Protein AF-A0A952PYY7-F1 (afdb_monomer_lite)

Foldseek 3Di:
DPPVVVLCVVCVVLLVQLVVCVVVVNDNVVSLVVSVVVPVVDDPVSSVSNVVVSVVSVVVD

pLDDT: mean 76.97, std 11.22, range [42.44, 86.94]

Sequence (61 aa):
MNNQTTIDNTFAAAIEMYRRLRQYGQTSPLARISVEARYTTLTTAQRHLLRQLIARTESAN

Radius of gyration: 11.28 Å; chains: 1; bounding box: 24×18×35 Å

Secondary structure (DSSP, 8-state):
--HHHHHHHHHHHHHHHHHHHHHTT--HHHHHHHHHHHTTTS-HHHHHHHHHHHHHHHHT-

Structure (mmCIF, N/CA/C/O backbone):
data_AF-A0A952PYY7-F1
#
_entry.id   AF-A0A952PYY7-F1
#
loop_
_atom_site.group_PDB
_atom_site.id
_atom_site.type_symbol
_atom_site.label_atom_id
_atom_site.label_alt_id
_atom_site.label_comp_id
_atom_site.label_asym_id
_atom_site.label_entity_id
_atom_site.label_seq_id
_atom_site.pdbx_PDB_ins_code
_atom_site.Cartn_x
_atom_site.Cartn_y
_atom_site.Cartn_z
_atom_site.occupancy
_atom_site.B_iso_or_equiv
_atom_site.auth_seq_id
_atom_site.auth_comp_id
_atom_site.auth_asym_id
_atom_site.auth_atom_id
_atom_site.pdbx_PDB_model_num
ATOM 1 N N . MET A 1 1 ? -8.968 8.848 -24.494 1.00 42.44 1 MET A N 1
ATOM 2 C CA . MET A 1 1 ? -9.406 8.229 -23.219 1.00 42.44 1 MET A CA 1
ATOM 3 C C . MET A 1 1 ? -8.753 6.855 -23.173 1.00 42.44 1 MET A C 1
ATOM 5 O O . MET A 1 1 ? -9.048 6.146 -24.113 1.00 42.44 1 MET A O 1
ATOM 9 N N . ASN A 1 2 ? -7.808 6.528 -22.266 1.00 46.28 2 ASN A N 1
ATOM 10 C CA . ASN A 1 2 ? -7.405 5.120 -21.965 1.00 46.28 2 ASN A CA 1
ATOM 11 C C . ASN A 1 2 ? -6.240 4.929 -20.964 1.00 46.28 2 ASN A C 1
ATOM 13 O O . ASN A 1 2 ? -6.010 3.804 -20.530 1.00 46.28 2 ASN A O 1
ATOM 17 N N . ASN A 1 3 ? -5.535 5.979 -20.522 1.00 48.47 3 ASN A N 1
ATOM 18 C CA . ASN A 1 3 ? -4.527 5.80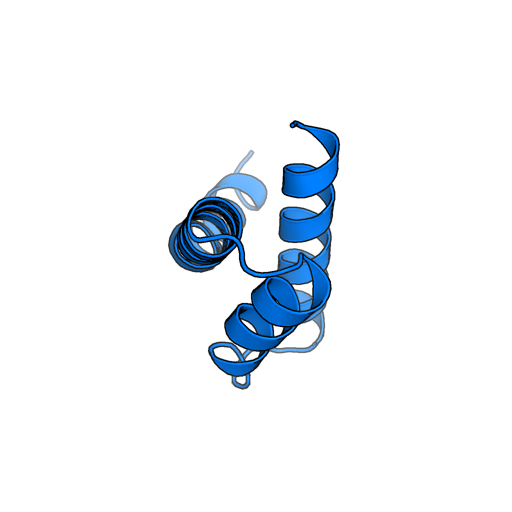0 -19.458 1.00 48.47 3 ASN A CA 1
ATOM 19 C C . ASN A 1 3 ? -5.143 5.848 -18.055 1.00 48.47 3 ASN A C 1
ATOM 21 O O . ASN A 1 3 ? -4.721 5.097 -17.182 1.00 48.47 3 ASN A O 1
ATOM 25 N N . GLN A 1 4 ? -6.180 6.667 -17.853 1.00 52.44 4 GLN A N 1
ATOM 26 C CA . GLN A 1 4 ? -6.837 6.810 -16.551 1.00 52.44 4 GLN A CA 1
ATOM 27 C C . GLN A 1 4 ? -7.502 5.502 -16.102 1.00 52.44 4 GLN A C 1
ATOM 29 O O . GLN A 1 4 ? -7.263 5.058 -14.990 1.00 52.44 4 GLN A O 1
ATOM 34 N N . THR A 1 5 ? -8.245 4.834 -16.991 1.00 54.09 5 THR A N 1
ATOM 35 C CA . THR A 1 5 ? -8.969 3.587 -16.688 1.00 54.09 5 THR A CA 1
ATOM 36 C C . THR A 1 5 ? -8.032 2.417 -16.382 1.00 54.09 5 THR A C 1
ATOM 38 O O . THR A 1 5 ? -8.315 1.594 -15.517 1.00 54.09 5 THR A O 1
ATOM 41 N N . THR A 1 6 ? -6.886 2.349 -17.063 1.00 55.94 6 THR A N 1
ATOM 42 C CA . THR A 1 6 ? -5.886 1.293 -16.844 1.00 55.94 6 THR A CA 1
ATOM 43 C C . THR A 1 6 ? -5.164 1.483 -15.508 1.00 55.94 6 THR A C 1
ATOM 45 O O . THR A 1 6 ? -4.913 0.513 -14.793 1.00 55.94 6 THR A O 1
ATOM 48 N N . ILE A 1 7 ? -4.882 2.735 -15.131 1.00 59.03 7 ILE A N 1
ATOM 49 C CA . ILE A 1 7 ? -4.320 3.093 -13.821 1.00 59.03 7 ILE A CA 1
ATOM 50 C C . ILE A 1 7 ? -5.347 2.833 -12.708 1.00 59.03 7 ILE A C 1
ATOM 52 O O . ILE A 1 7 ? -4.990 2.236 -11.694 1.00 59.03 7 ILE A O 1
ATOM 56 N N . ASP A 1 8 ? -6.616 3.196 -12.922 1.00 63.75 8 ASP A N 1
ATOM 57 C CA . ASP A 1 8 ? -7.723 2.898 -12.005 1.00 63.75 8 ASP A CA 1
ATOM 58 C C . ASP A 1 8 ? -7.868 1.390 -11.776 1.00 63.75 8 ASP A C 1
ATOM 60 O O . ASP A 1 8 ? -7.913 0.965 -10.631 1.00 63.75 8 ASP A O 1
ATOM 64 N N . ASN A 1 9 ? -7.818 0.559 -12.821 1.00 64.94 9 ASN A N 1
ATOM 65 C CA . ASN A 1 9 ? -7.877 -0.900 -12.664 1.00 64.94 9 ASN A CA 1
ATOM 66 C C . ASN A 1 9 ? -6.637 -1.477 -11.960 1.00 64.94 9 ASN A C 1
ATOM 68 O O . ASN A 1 9 ? -6.761 -2.381 -11.136 1.00 64.94 9 ASN A O 1
ATOM 72 N N . THR A 1 10 ? -5.444 -0.942 -12.243 1.00 70.81 10 THR A N 1
ATOM 73 C CA . THR A 1 10 ? -4.186 -1.404 -11.625 1.00 70.81 10 THR A CA 1
ATOM 74 C C . THR A 1 10 ? -4.155 -1.115 -10.120 1.00 70.81 10 THR A C 1
ATOM 76 O O . THR A 1 10 ? -3.632 -1.915 -9.342 1.00 70.81 10 THR A O 1
ATOM 79 N N . PHE A 1 11 ? -4.740 0.008 -9.692 1.00 79.06 11 PHE A N 1
ATOM 80 C CA . PHE A 1 11 ? -4.791 0.421 -8.287 1.00 79.06 11 PHE A CA 1
ATOM 81 C C . PHE A 1 11 ? -6.165 0.252 -7.631 1.00 79.06 11 PHE A C 1
ATOM 83 O O . PHE A 1 11 ? -6.306 0.583 -6.455 1.00 79.06 11 PHE A O 1
ATOM 90 N N . ALA A 1 12 ? -7.153 -0.326 -8.321 1.00 82.00 12 ALA A N 1
ATOM 91 C CA . ALA A 1 12 ? -8.497 -0.555 -7.788 1.00 82.00 12 ALA A CA 1
ATOM 92 C C . ALA A 1 12 ? -8.447 -1.359 -6.484 1.00 82.00 12 ALA A C 1
ATOM 94 O O . ALA A 1 12 ? -9.036 -0.960 -5.482 1.00 82.00 12 ALA A O 1
ATOM 95 N N . ALA A 1 13 ? -7.651 -2.433 -6.462 1.00 82.69 13 ALA A N 1
ATOM 96 C CA . ALA A 1 13 ? -7.440 -3.249 -5.267 1.00 82.69 13 ALA A CA 1
ATOM 97 C C . ALA A 1 13 ? -6.778 -2.461 -4.119 1.00 82.69 13 ALA A C 1
ATOM 99 O O . ALA A 1 13 ? -7.118 -2.656 -2.952 1.00 82.69 13 ALA A O 1
ATOM 100 N N . ALA A 1 14 ? -5.869 -1.536 -4.440 1.00 83.62 14 ALA A N 1
ATOM 101 C CA . ALA A 1 14 ? -5.202 -0.682 -3.461 1.00 83.62 14 ALA A CA 1
ATOM 102 C C . ALA A 1 14 ? -6.187 0.299 -2.809 1.00 83.62 14 ALA A C 1
ATOM 104 O O . ALA A 1 14 ? -6.171 0.493 -1.593 1.00 83.62 14 ALA A O 1
ATOM 105 N N . ILE A 1 15 ? -7.069 0.890 -3.617 1.00 85.31 15 ILE A N 1
ATOM 106 C CA . ILE A 1 15 ? -8.097 1.832 -3.167 1.00 85.31 15 ILE A CA 1
ATOM 107 C C . ILE A 1 15 ? -9.198 1.122 -2.388 1.00 85.31 15 ILE A C 1
ATOM 109 O O . ILE A 1 15 ? -9.634 1.620 -1.349 1.00 85.31 15 ILE A O 1
ATOM 113 N N . GLU A 1 16 ? -9.619 -0.062 -2.828 1.00 86.12 16 GLU A N 1
ATOM 114 C CA . GLU A 1 16 ? -10.576 -0.871 -2.079 1.00 86.12 16 GLU A CA 1
ATOM 115 C C . GLU A 1 16 ? -10.004 -1.280 -0.718 1.00 86.12 16 GLU A C 1
ATOM 117 O O . GLU A 1 16 ? -10.673 -1.133 0.306 1.00 86.12 16 GLU A O 1
ATOM 122 N N . MET A 1 17 ? -8.738 -1.705 -0.678 1.00 84.94 17 MET A N 1
ATOM 123 C CA . MET A 1 17 ? -8.048 -1.988 0.574 1.00 84.94 17 MET A CA 1
ATOM 124 C C . MET A 1 17 ? -7.999 -0.751 1.473 1.00 84.94 17 MET A C 1
ATOM 126 O O . MET A 1 17 ? -8.374 -0.843 2.637 1.00 84.94 17 MET A O 1
ATOM 130 N N . TYR A 1 18 ? -7.597 0.406 0.944 1.00 85.69 18 TYR A N 1
ATOM 131 C CA . TYR A 1 18 ? -7.575 1.659 1.699 1.00 85.69 18 TYR A CA 1
ATOM 132 C C . TYR A 1 18 ? -8.948 1.980 2.320 1.00 85.69 18 TYR A C 1
ATOM 134 O O . TYR A 1 18 ? -9.034 2.283 3.512 1.00 85.69 18 TYR A O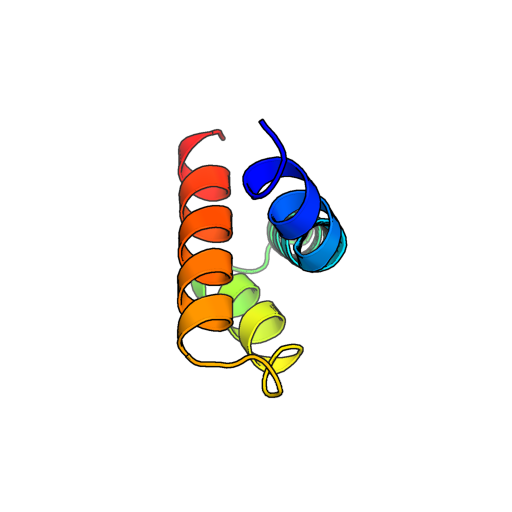 1
ATOM 142 N N . ARG A 1 19 ? -10.033 1.839 1.546 1.00 84.44 19 ARG A N 1
ATOM 143 C CA . ARG A 1 19 ? -11.410 2.032 2.031 1.00 84.44 19 ARG A CA 1
ATOM 144 C C . ARG A 1 19 ? -11.777 1.052 3.140 1.00 84.44 19 ARG A C 1
ATOM 146 O O . ARG A 1 19 ? -12.305 1.483 4.160 1.00 84.44 19 ARG A O 1
ATOM 153 N N . ARG A 1 20 ? -11.471 -0.239 2.977 1.00 85.12 20 ARG A N 1
ATOM 154 C CA . ARG A 1 20 ? -11.735 -1.261 4.004 1.00 85.12 20 ARG A CA 1
ATOM 155 C C . ARG A 1 20 ? -10.992 -0.948 5.298 1.00 85.12 20 ARG A C 1
ATOM 157 O O . ARG A 1 20 ? -11.598 -0.961 6.359 1.00 85.12 20 ARG A O 1
ATOM 164 N N . LEU A 1 21 ? -9.705 -0.608 5.223 1.00 84.62 21 LEU A N 1
ATOM 165 C CA . LEU A 1 21 ? -8.913 -0.251 6.404 1.00 84.62 21 LEU A CA 1
ATOM 166 C C . LEU A 1 21 ? -9.529 0.942 7.147 1.00 84.62 21 LEU A C 1
ATOM 168 O O . LEU A 1 21 ? -9.699 0.887 8.364 1.00 84.62 21 LEU A O 1
ATOM 172 N N . ARG A 1 22 ? -9.969 1.975 6.417 1.00 84.50 22 ARG A N 1
ATOM 173 C CA . ARG A 1 22 ? -10.711 3.093 7.015 1.00 84.50 22 ARG A CA 1
ATOM 174 C C . ARG A 1 22 ? -12.037 2.671 7.652 1.00 84.50 22 ARG A C 1
ATOM 176 O O . ARG A 1 22 ? -12.358 3.165 8.728 1.00 84.50 22 ARG A O 1
ATOM 183 N N . GLN A 1 23 ? -12.791 1.763 7.030 1.00 81.81 23 GLN A N 1
ATOM 184 C CA . GLN A 1 23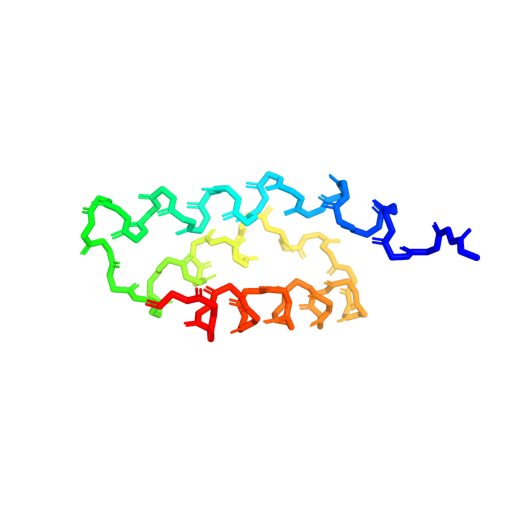 ? -14.043 1.232 7.588 1.00 81.81 23 GLN A CA 1
ATOM 185 C C . GLN A 1 23 ? -13.825 0.429 8.876 1.00 81.81 23 GLN A C 1
ATOM 187 O O . GLN A 1 23 ? -14.636 0.519 9.791 1.00 81.81 23 GLN A O 1
ATOM 192 N N . TYR A 1 24 ? -12.713 -0.300 8.986 1.00 80.81 24 TYR A N 1
ATOM 193 C CA . TYR A 1 24 ? -12.330 -1.021 10.206 1.00 80.81 24 TYR A CA 1
ATOM 194 C C . TYR A 1 24 ? -11.719 -0.118 11.293 1.00 80.81 24 TYR A C 1
ATOM 196 O O . TYR A 1 24 ? -11.193 -0.616 12.286 1.00 80.81 24 TYR A O 1
ATOM 204 N N . GLY A 1 25 ? -11.777 1.208 11.127 1.00 75.50 25 GLY A N 1
ATOM 205 C CA . GLY A 1 25 ? -11.321 2.168 12.129 1.00 75.50 25 GLY A CA 1
ATOM 206 C C . GLY A 1 25 ? -9.810 2.406 12.144 1.00 75.50 25 GLY A C 1
ATOM 207 O O . GLY A 1 25 ? -9.317 3.061 13.062 1.00 75.50 25 GLY A O 1
ATOM 208 N N . GLN A 1 26 ? -9.052 1.931 11.143 1.00 77.81 26 GLN A N 1
ATOM 209 C CA . GLN A 1 26 ? -7.663 2.369 11.007 1.00 77.81 26 GLN A CA 1
ATOM 210 C C . GLN A 1 26 ? -7.615 3.852 10.644 1.00 77.81 26 GLN A C 1
ATOM 212 O O . GLN A 1 26 ? -8.308 4.330 9.742 1.00 77.81 26 GLN A O 1
ATOM 217 N N . THR A 1 27 ? -6.731 4.574 11.327 1.00 74.88 27 THR A N 1
ATOM 218 C CA . THR A 1 27 ? -6.452 5.973 11.015 1.00 74.88 27 THR A CA 1
ATOM 219 C C . THR A 1 27 ? -5.894 6.086 9.592 1.00 74.88 27 THR A C 1
ATOM 221 O O . THR A 1 27 ? -5.087 5.255 9.159 1.00 74.88 27 THR A O 1
ATOM 224 N N . SER A 1 28 ? -6.298 7.130 8.856 1.00 75.00 28 SER A N 1
ATOM 225 C CA . SER A 1 28 ? -5.846 7.381 7.475 1.00 75.00 28 SER A CA 1
ATOM 226 C C . SER A 1 28 ? -4.328 7.233 7.258 1.00 75.00 28 SER A C 1
ATOM 228 O O . SER A 1 28 ? -3.948 6.640 6.245 1.00 75.00 28 SER A O 1
ATOM 230 N N . PRO A 1 29 ? -3.439 7.671 8.179 1.00 79.25 29 PRO A N 1
ATOM 231 C CA . PRO A 1 29 ? -1.997 7.487 8.015 1.00 79.25 29 PRO A CA 1
ATOM 232 C C . PRO A 1 29 ? -1.581 6.011 8.002 1.00 79.25 29 PRO A C 1
ATOM 234 O O . PRO A 1 29 ? -0.796 5.600 7.150 1.00 79.25 29 PRO A O 1
ATOM 237 N N . LEU A 1 30 ? -2.135 5.192 8.904 1.00 79.94 30 LEU A N 1
ATOM 238 C CA . LEU A 1 30 ? -1.808 3.766 9.005 1.00 79.94 30 LEU A C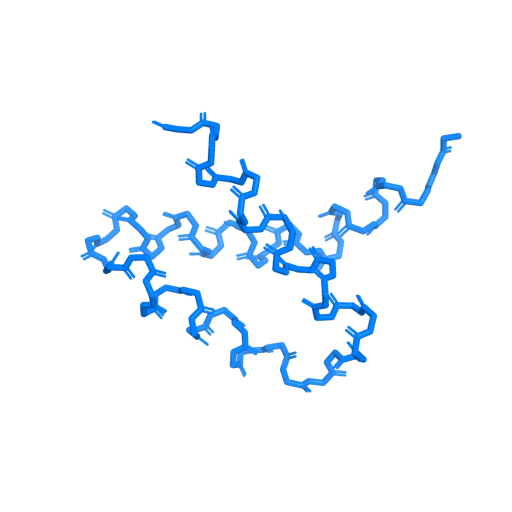A 1
ATOM 239 C C . LEU A 1 30 ? -2.385 2.968 7.833 1.00 79.94 30 LEU A C 1
ATOM 241 O O . LEU A 1 30 ? -1.712 2.081 7.300 1.00 79.94 30 LEU A O 1
ATOM 245 N N . ALA A 1 31 ? -3.597 3.313 7.392 1.00 83.50 31 ALA A N 1
ATOM 246 C CA . ALA A 1 31 ? -4.211 2.716 6.212 1.00 83.50 31 ALA A CA 1
ATOM 247 C C . ALA A 1 31 ? -3.380 3.003 4.951 1.00 83.50 31 ALA A C 1
ATOM 249 O O . ALA A 1 31 ? -3.093 2.099 4.164 1.00 83.50 31 ALA A O 1
A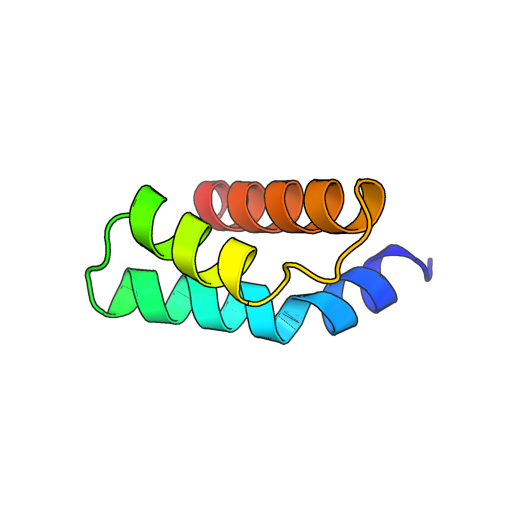TOM 250 N N . ARG A 1 32 ? -2.919 4.250 4.793 1.00 81.75 32 ARG A N 1
ATOM 251 C CA . ARG A 1 32 ? -2.069 4.664 3.676 1.00 81.75 32 ARG A CA 1
ATOM 252 C C . ARG A 1 32 ? -0.720 3.944 3.679 1.00 81.75 32 ARG A C 1
ATOM 254 O O . ARG A 1 32 ? -0.338 3.402 2.646 1.00 81.75 32 ARG A O 1
ATOM 261 N N . ILE A 1 33 ? -0.035 3.877 4.824 1.00 84.38 33 ILE A N 1
ATOM 262 C CA . ILE A 1 33 ? 1.243 3.155 4.952 1.00 84.38 33 ILE A CA 1
ATOM 263 C C . ILE A 1 33 ? 1.061 1.670 4.620 1.00 84.38 33 ILE A C 1
ATOM 265 O O . ILE A 1 33 ? 1.868 1.110 3.884 1.00 84.38 33 ILE A O 1
ATOM 269 N N . SER A 1 34 ? -0.014 1.044 5.105 1.00 83.69 34 SER A N 1
ATOM 270 C CA . SER A 1 34 ? -0.297 -0.378 4.859 1.00 83.69 34 SER A CA 1
ATOM 271 C C . SER A 1 34 ? -0.505 -0.682 3.374 1.00 83.69 34 SER A C 1
ATOM 273 O O . SER A 1 34 ? -0.033 -1.703 2.873 1.00 83.69 34 SER A O 1
ATOM 275 N N . VAL A 1 35 ? -1.189 0.212 2.657 1.00 84.25 35 VAL A N 1
ATOM 276 C CA . VAL A 1 35 ? -1.366 0.095 1.209 1.00 84.25 35 VAL A CA 1
ATOM 277 C C . VAL A 1 35 ? -0.036 0.354 0.501 1.00 84.25 35 VAL A C 1
ATOM 279 O O . VAL A 1 35 ? 0.420 -0.509 -0.237 1.00 84.25 35 VAL A O 1
ATOM 282 N N . GLU A 1 36 ? 0.663 1.457 0.779 1.00 83.00 36 GLU A N 1
ATOM 283 C CA . GLU A 1 36 ? 1.966 1.750 0.155 1.00 83.00 36 GLU A CA 1
ATOM 284 C C . GLU A 1 36 ? 3.009 0.632 0.382 1.00 83.00 36 GLU A C 1
ATOM 286 O O . GLU A 1 36 ? 3.790 0.333 -0.522 1.00 83.00 36 GLU A O 1
ATOM 291 N N . ALA A 1 37 ? 2.989 -0.038 1.539 1.00 83.12 37 ALA A N 1
ATOM 292 C CA . ALA A 1 37 ? 3.879 -1.154 1.870 1.00 83.12 37 ALA A CA 1
ATOM 293 C C . ALA A 1 37 ? 3.601 -2.435 1.062 1.00 83.12 37 ALA A C 1
ATOM 295 O O . ALA A 1 37 ? 4.514 -3.220 0.819 1.00 83.12 37 ALA A O 1
ATOM 296 N N . ARG A 1 38 ? 2.364 -2.655 0.605 1.00 80.50 38 ARG A N 1
ATOM 297 C CA . ARG A 1 38 ? 2.033 -3.777 -0.296 1.00 80.50 38 ARG A CA 1
ATOM 298 C C . ARG A 1 38 ? 2.459 -3.538 -1.739 1.00 80.50 38 ARG A C 1
ATOM 300 O O . ARG A 1 38 ? 2.546 -4.474 -2.524 1.00 80.50 38 ARG A O 1
ATOM 307 N N . TYR A 1 39 ? 2.753 -2.289 -2.064 1.00 80.25 39 TYR A N 1
ATOM 308 C CA . TYR A 1 39 ? 3.079 -1.820 -3.398 1.00 80.25 39 TYR A CA 1
ATOM 309 C C . TYR A 1 39 ? 4.525 -1.292 -3.463 1.00 80.25 39 TYR A C 1
ATOM 311 O O . TYR A 1 39 ? 4.831 -0.3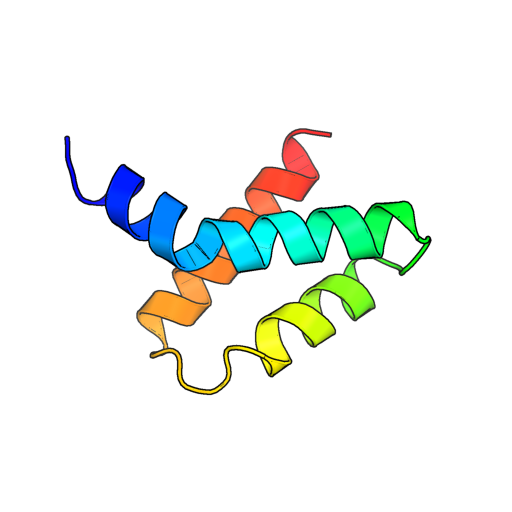07 -4.138 1.00 80.25 39 TYR A O 1
ATOM 319 N N . THR A 1 40 ? 5.446 -1.959 -2.759 1.00 77.38 40 THR A N 1
ATOM 320 C CA . THR A 1 40 ? 6.877 -1.605 -2.711 1.00 77.38 40 THR A CA 1
ATOM 321 C C . THR A 1 40 ? 7.576 -1.763 -4.057 1.00 77.38 40 THR A C 1
ATOM 323 O O . THR A 1 40 ? 8.519 -1.023 -4.330 1.00 77.38 40 THR A O 1
ATOM 326 N N . THR A 1 41 ? 7.080 -2.666 -4.907 1.00 81.12 41 THR A N 1
ATOM 327 C CA . THR A 1 41 ? 7.569 -2.933 -6.269 1.00 81.12 41 THR A CA 1
ATOM 328 C C . THR A 1 41 ? 7.132 -1.887 -7.297 1.00 81.12 41 THR A C 1
ATOM 330 O O . THR A 1 41 ? 7.590 -1.926 -8.437 1.00 81.12 41 THR A O 1
ATOM 333 N N . LEU A 1 42 ? 6.266 -0.937 -6.921 1.00 81.25 42 LEU A N 1
ATOM 334 C CA . LEU A 1 42 ? 5.880 0.154 -7.810 1.00 81.25 42 LEU A CA 1
ATOM 335 C C . LEU A 1 42 ? 7.049 1.101 -8.064 1.00 81.25 42 LEU A C 1
ATOM 337 O O . LEU A 1 42 ? 7.741 1.538 -7.139 1.00 81.25 42 LEU A O 1
ATOM 341 N N . THR A 1 43 ? 7.172 1.513 -9.322 1.00 85.19 43 THR A N 1
ATOM 342 C CA . THR A 1 43 ? 8.045 2.619 -9.723 1.00 85.19 43 THR A CA 1
ATOM 343 C C . THR A 1 43 ? 7.641 3.923 -9.029 1.00 85.19 43 THR A C 1
ATOM 345 O O . THR A 1 43 ? 6.504 4.093 -8.578 1.00 85.19 43 THR A O 1
ATOM 348 N N . THR A 1 44 ? 8.551 4.899 -8.989 1.00 84.12 44 THR A N 1
ATOM 349 C CA . THR A 1 44 ? 8.285 6.230 -8.417 1.00 84.12 44 THR A CA 1
ATOM 350 C C . THR A 1 44 ? 7.041 6.887 -9.023 1.00 84.12 44 THR A C 1
ATOM 352 O O . THR A 1 44 ? 6.226 7.449 -8.292 1.00 84.12 44 THR A O 1
ATOM 355 N N . ALA A 1 45 ? 6.845 6.757 -10.340 1.00 82.06 45 ALA A N 1
ATOM 356 C CA . ALA A 1 45 ? 5.679 7.293 -11.041 1.00 82.06 45 ALA A CA 1
ATOM 357 C C . ALA A 1 45 ? 4.374 6.603 -10.609 1.00 82.06 45 ALA A C 1
ATOM 359 O O . ALA A 1 45 ? 3.391 7.265 -10.284 1.00 82.06 45 ALA A O 1
ATOM 360 N N . GLN A 1 46 ? 4.375 5.273 -10.527 1.00 82.12 46 GLN A N 1
ATOM 361 C CA . GLN A 1 46 ? 3.226 4.491 -10.064 1.00 82.12 46 GLN A CA 1
ATOM 362 C C . GLN A 1 46 ? 2.880 4.769 -8.597 1.00 82.12 46 GLN A C 1
ATOM 364 O O . GLN A 1 46 ? 1.709 4.896 -8.247 1.00 82.12 46 GLN A O 1
ATOM 369 N N . ARG A 1 47 ? 3.892 4.931 -7.739 1.00 83.12 47 ARG A N 1
ATOM 370 C CA . ARG A 1 47 ? 3.698 5.309 -6.335 1.00 83.12 47 ARG A CA 1
ATOM 371 C C . ARG A 1 47 ? 3.099 6.708 -6.206 1.00 83.12 47 ARG A C 1
ATOM 373 O O . ARG A 1 47 ? 2.239 6.930 -5.357 1.00 83.12 47 ARG A O 1
ATOM 380 N N . HIS A 1 48 ? 3.526 7.643 -7.054 1.00 84.88 48 HIS A N 1
ATOM 381 C CA . HIS A 1 48 ? 2.941 8.979 -7.105 1.00 84.88 48 HIS A CA 1
ATOM 382 C C . HIS A 1 48 ? 1.457 8.926 -7.500 1.00 84.88 48 HIS A C 1
ATOM 384 O O . HIS A 1 48 ? 0.628 9.532 -6.825 1.00 84.88 48 HIS A O 1
ATOM 390 N N . LEU A 1 49 ? 1.108 8.133 -8.518 1.00 84.62 49 LEU A N 1
ATOM 391 C CA . LEU A 1 49 ? -0.282 7.927 -8.941 1.00 84.62 49 LEU A CA 1
ATOM 392 C C . LEU A 1 49 ? -1.141 7.307 -7.830 1.00 84.62 49 LEU A C 1
ATOM 394 O O . LEU A 1 49 ? -2.216 7.823 -7.533 1.00 84.62 49 LEU A O 1
ATOM 398 N N . LEU A 1 50 ? -0.651 6.263 -7.153 1.00 84.62 50 LEU A N 1
ATOM 399 C CA . LEU A 1 50 ? -1.347 5.639 -6.023 1.00 84.62 50 LEU A CA 1
ATOM 400 C C . LEU A 1 50 ? -1.645 6.648 -4.902 1.00 84.62 50 LEU A C 1
ATOM 402 O O . LEU A 1 50 ? -2.758 6.688 -4.380 1.00 84.62 50 LEU A O 1
ATOM 406 N N . ARG A 1 51 ? -0.678 7.507 -4.557 1.00 84.69 51 ARG A N 1
ATOM 407 C CA . ARG A 1 51 ? -0.873 8.564 -3.550 1.00 84.69 51 ARG A CA 1
ATOM 408 C C . ARG A 1 51 ? -1.941 9.571 -3.964 1.00 84.69 51 ARG A C 1
ATOM 410 O O . ARG A 1 51 ? -2.752 9.950 -3.124 1.00 84.69 51 ARG A O 1
ATOM 417 N N . GLN A 1 52 ? -1.955 9.986 -5.231 1.00 86.94 52 GLN A N 1
ATOM 418 C CA . GLN A 1 52 ? -2.987 10.892 -5.741 1.00 86.94 52 GLN A CA 1
ATOM 419 C C . GLN A 1 52 ? -4.382 10.254 -5.687 1.00 86.94 52 GLN A C 1
ATOM 421 O O . GLN A 1 52 ? -5.342 10.918 -5.302 1.00 86.94 52 GLN A O 1
ATOM 426 N N . LEU A 1 53 ? -4.499 8.963 -6.012 1.00 84.31 53 LEU A N 1
ATOM 427 C CA . LEU A 1 53 ? -5.771 8.237 -5.944 1.00 84.31 53 LEU A CA 1
ATOM 428 C C . LEU A 1 53 ? -6.285 8.086 -4.503 1.00 84.31 53 LEU A C 1
ATOM 430 O O . LEU A 1 53 ? -7.478 8.276 -4.255 1.00 84.31 53 LEU A O 1
ATOM 434 N N . ILE A 1 54 ? -5.399 7.795 -3.544 1.00 83.38 54 ILE A N 1
ATOM 435 C CA . ILE A 1 54 ? -5.752 7.750 -2.116 1.00 83.38 54 ILE A CA 1
ATOM 436 C C . ILE A 1 54 ? -6.237 9.128 -1.650 1.00 83.38 54 ILE A C 1
ATOM 438 O O . ILE A 1 54 ? -7.329 9.221 -1.097 1.00 83.38 54 ILE A O 1
ATOM 442 N N . ALA A 1 55 ? -5.491 10.196 -1.952 1.00 83.44 55 ALA A N 1
ATOM 443 C CA . ALA A 1 55 ? -5.873 11.562 -1.586 1.00 83.44 55 ALA A CA 1
ATOM 444 C C . ALA A 1 55 ? -7.232 11.965 -2.188 1.00 83.44 55 ALA A C 1
ATOM 446 O O . ALA A 1 55 ? -8.079 12.537 -1.508 1.00 83.44 55 ALA A O 1
ATOM 447 N N . ARG A 1 56 ? -7.495 11.592 -3.447 1.00 81.94 56 ARG A N 1
ATOM 448 C CA . ARG A 1 56 ? -8.799 11.813 -4.087 1.00 81.94 56 ARG A CA 1
ATOM 449 C C . ARG A 1 56 ? -9.928 11.051 -3.389 1.00 81.94 56 ARG A C 1
ATOM 451 O O . ARG A 1 56 ? -11.043 11.554 -3.310 1.00 81.94 56 ARG A O 1
ATOM 458 N N . THR A 1 57 ? -9.646 9.849 -2.890 1.00 77.69 57 THR A N 1
ATOM 459 C CA . THR A 1 57 ? -10.613 9.040 -2.132 1.00 77.69 57 THR A CA 1
ATOM 460 C C . THR A 1 57 ? -10.914 9.655 -0.764 1.00 77.69 57 THR A C 1
ATOM 462 O O . THR A 1 57 ? -12.036 9.529 -0.285 1.00 77.69 57 THR A O 1
ATOM 465 N N . GLU A 1 58 ? -9.949 10.345 -0.152 1.00 76.69 58 GLU A N 1
ATOM 466 C CA . GLU A 1 58 ? -10.153 11.110 1.085 1.00 76.69 58 GLU A CA 1
ATOM 467 C C . GLU A 1 58 ? -11.016 12.353 0.866 1.00 76.69 58 GLU A C 1
ATOM 469 O O . GLU A 1 58 ? -11.841 12.654 1.715 1.00 76.69 58 GLU A O 1
ATOM 474 N N . SER A 1 59 ? -10.858 13.053 -0.261 1.00 72.50 59 SER A N 1
ATOM 475 C CA . SER A 1 59 ? -11.640 14.263 -0.569 1.00 72.50 59 SER A CA 1
ATOM 476 C C . SER A 1 59 ? -13.072 13.995 -1.051 1.00 72.50 59 SER A C 1
ATOM 478 O O . SER A 1 59 ? -13.865 14.927 -1.126 1.00 72.50 59 SER A O 1
ATOM 480 N N . ALA A 1 60 ? -13.395 12.758 -1.440 1.00 63.09 60 ALA A N 1
ATOM 481 C CA . ALA A 1 60 ? -14.712 12.379 -1.960 1.00 63.09 60 ALA A CA 1
ATOM 482 C C . ALA A 1 60 ? -15.680 11.849 -0.883 1.00 63.09 60 ALA A C 1
ATOM 484 O O . ALA A 1 60 ? -16.801 11.470 -1.219 1.00 63.09 60 ALA A O 1
ATOM 485 N N . ASN A 1 61 ? -15.242 11.777 0.375 1.00 54.31 61 ASN A N 1
ATOM 486 C CA . ASN A 1 61 ? -15.985 11.240 1.515 1.00 54.31 61 ASN A CA 1
ATOM 487 C C . ASN A 1 61 ? -16.007 12.252 2.659 1.00 54.31 61 ASN A C 1
ATOM 489 O O . ASN A 1 61 ? -16.897 12.105 3.522 1.00 54.31 61 ASN A O 1
#